Protein AF-A0A914ZJ56-F1 (afdb_monomer)

Sequence (76 aa):
CSFPNLLDAEAMRDIEASLDWLLSIQTVSGNFPAATDEIGYDRGEDELVHWCHGATGAVPLMIVAYLNFRNEKFLE

Mean predicted aligned error: 6.21 Å

pLDDT: mean 82.99, std 11.43, range [52.5, 96.0]

Solvent-accessible surface area (backbone atoms only — not comparable to full-atom values): 4880 Å² total; per-residue (Å²): 138,85,68,74,90,78,53,53,77,63,56,52,49,53,51,49,55,50,52,53,53,52,62,72,54,43,42,97,88,72,47,53,59,77,46,82,91,44,62,92,60,86,51,72,94,73,55,82,84,46,75,90,71,31,56,70,59,46,63,63,47,26,50,52,45,26,74,74,70,71,45,68,85,44,77,112

Organism: Parascaris univalens (NCBI:txid6257)

Structure (mmCIF, N/CA/C/O backbone):
data_AF-A0A914ZJ56-F1
#
_entry.id   AF-A0A914ZJ56-F1
#
loop_
_atom_site.group_PDB
_atom_site.id
_atom_site.type_symbol
_atom_site.label_atom_id
_atom_site.label_alt_id
_atom_site.label_comp_id
_atom_site.label_asym_id
_atom_site.label_entity_id
_atom_site.label_seq_id
_atom_site.pdbx_PDB_ins_code
_atom_site.Cartn_x
_atom_site.Cartn_y
_atom_site.Cartn_z
_atom_site.occupancy
_atom_site.B_iso_or_equiv
_atom_site.auth_seq_id
_atom_site.auth_comp_id
_atom_site.auth_asym_id
_atom_site.auth_atom_id
_atom_site.pdbx_PDB_model_num
ATOM 1 N N . CYS A 1 1 ? 17.494 2.269 -2.466 1.00 52.50 1 CYS A N 1
ATOM 2 C CA . CYS A 1 1 ? 17.896 1.830 -3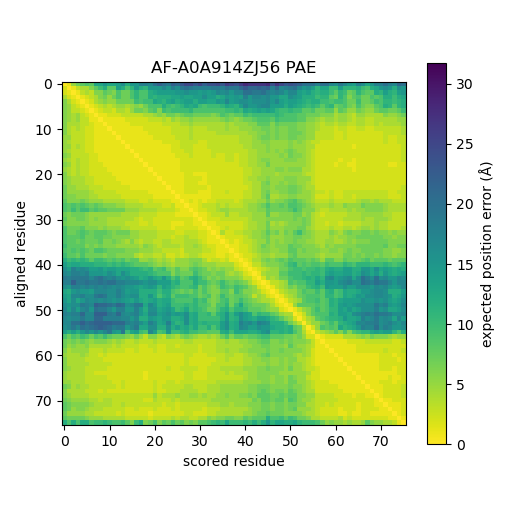.818 1.00 52.50 1 CYS A CA 1
ATOM 3 C C . CYS A 1 1 ? 16.750 1.032 -4.420 1.00 52.50 1 CYS A C 1
ATOM 5 O O . CYS A 1 1 ? 16.282 0.126 -3.745 1.00 52.50 1 CYS A O 1
ATOM 7 N N . SER A 1 2 ? 16.273 1.376 -5.617 1.00 62.12 2 SER A N 1
ATOM 8 C CA . SER A 1 2 ? 15.362 0.532 -6.403 1.00 62.12 2 SER A CA 1
ATOM 9 C C . SER A 1 2 ? 16.169 -0.216 -7.469 1.00 62.12 2 SER A C 1
ATOM 11 O O . SER A 1 2 ? 17.168 0.310 -7.960 1.00 62.12 2 SER A O 1
ATOM 13 N N . PHE A 1 3 ? 15.757 -1.439 -7.809 1.00 75.06 3 PHE A N 1
ATOM 14 C CA . PHE A 1 3 ? 16.432 -2.293 -8.797 1.00 75.06 3 PHE A CA 1
ATOM 15 C C . PHE A 1 3 ? 15.477 -2.662 -9.946 1.00 75.06 3 PHE A C 1
ATOM 17 O O . PHE A 1 3 ? 15.156 -3.835 -10.130 1.00 75.06 3 PHE A O 1
ATOM 24 N N . PRO A 1 4 ? 14.972 -1.674 -10.706 1.00 71.06 4 PRO A N 1
ATOM 25 C CA . PRO A 1 4 ? 13.938 -1.901 -11.722 1.00 71.06 4 PRO A CA 1
ATOM 26 C C . PRO A 1 4 ? 14.402 -2.834 -12.850 1.00 71.06 4 PRO A C 1
ATOM 28 O O . PRO A 1 4 ? 13.609 -3.525 -13.469 1.00 71.06 4 PRO A O 1
ATOM 31 N N . ASN A 1 5 ? 15.709 -2.900 -13.082 1.00 78.94 5 ASN A N 1
ATOM 32 C CA . ASN A 1 5 ? 16.370 -3.753 -14.063 1.00 78.94 5 ASN A CA 1
ATOM 33 C C . ASN A 1 5 ? 16.458 -5.240 -13.664 1.00 78.94 5 ASN A C 1
ATOM 35 O O . ASN A 1 5 ? 16.974 -6.033 -14.447 1.00 78.94 5 ASN A O 1
ATOM 39 N N . LEU A 1 6 ? 16.000 -5.613 -12.464 1.00 81.50 6 LEU A N 1
ATOM 40 C CA . LEU A 1 6 ? 15.867 -7.011 -12.035 1.00 81.50 6 LEU A CA 1
ATOM 41 C C . LEU A 1 6 ? 14.440 -7.552 -12.208 1.00 81.50 6 LEU A C 1
ATOM 43 O O . LEU A 1 6 ? 14.209 -8.727 -11.938 1.00 81.50 6 LEU A O 1
ATOM 47 N N . LEU A 1 7 ? 13.494 -6.709 -12.628 1.00 85.06 7 LEU A N 1
ATOM 48 C CA . LEU A 1 7 ? 12.093 -7.075 -12.800 1.00 85.06 7 LEU A CA 1
ATOM 49 C C . LEU A 1 7 ? 11.818 -7.351 -14.277 1.00 85.06 7 LEU A C 1
ATOM 51 O O . LEU A 1 7 ? 12.122 -6.526 -15.141 1.00 85.06 7 LEU A O 1
ATOM 55 N N . ASP A 1 8 ? 11.239 -8.512 -14.566 1.00 91.25 8 ASP A N 1
ATOM 56 C CA . ASP A 1 8 ? 10.682 -8.794 -15.881 1.00 91.25 8 ASP A CA 1
ATOM 57 C C . ASP A 1 8 ? 9.240 -8.269 -15.992 1.00 91.25 8 ASP A C 1
ATOM 59 O O . ASP A 1 8 ? 8.663 -7.704 -15.057 1.00 91.25 8 ASP A O 1
ATOM 63 N N . ALA A 1 9 ? 8.646 -8.421 -17.175 1.00 90.25 9 ALA A N 1
ATOM 64 C CA . 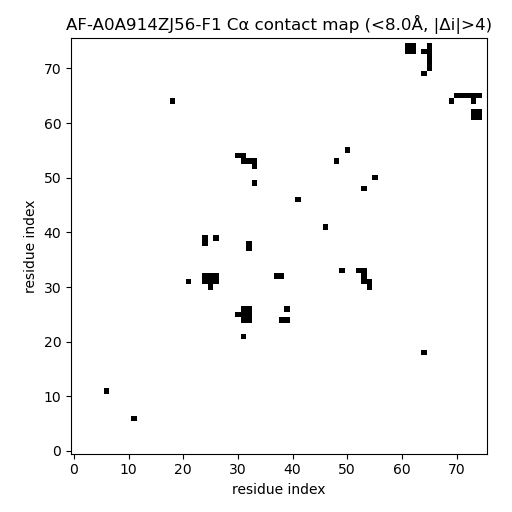ALA A 1 9 ? 7.295 -7.935 -17.424 1.00 90.25 9 ALA A CA 1
ATOM 65 C C . ALA A 1 9 ? 6.231 -8.647 -16.569 1.00 90.25 9 ALA A C 1
ATOM 67 O O . ALA A 1 9 ? 5.156 -8.087 -16.375 1.00 90.25 9 ALA A O 1
ATOM 68 N N . GLU A 1 10 ? 6.486 -9.875 -16.112 1.00 93.38 10 GLU A N 1
ATOM 69 C CA . GLU A 1 10 ? 5.568 -10.626 -15.253 1.00 93.38 10 GLU A CA 1
ATOM 70 C C . GLU A 1 10 ? 5.609 -10.093 -13.828 1.00 93.38 10 GLU A C 1
ATOM 72 O O . GLU A 1 10 ? 4.576 -9.656 -13.325 1.00 93.38 10 GLU A O 1
ATOM 77 N N . ALA A 1 11 ? 6.806 -9.951 -13.262 1.00 91.56 11 ALA A N 1
ATOM 78 C CA . ALA A 1 11 ? 7.006 -9.345 -11.955 1.00 91.56 11 ALA A CA 1
ATOM 79 C C . ALA A 1 11 ? 6.413 -7.928 -11.880 1.00 91.56 11 ALA A C 1
ATOM 81 O O . ALA A 1 11 ? 5.816 -7.557 -10.873 1.00 91.56 11 ALA A O 1
ATOM 82 N N . MET A 1 12 ? 6.518 -7.136 -12.954 1.00 91.19 12 MET A N 1
ATOM 83 C CA . MET A 1 12 ? 5.901 -5.805 -13.008 1.00 91.19 12 MET A CA 1
ATOM 84 C C . MET A 1 12 ? 4.368 -5.847 -12.928 1.00 91.19 12 MET A C 1
ATOM 86 O O . MET A 1 12 ? 3.782 -4.998 -12.257 1.00 91.19 12 MET A O 1
ATOM 90 N N . ARG A 1 13 ? 3.718 -6.826 -13.575 1.00 93.12 13 ARG A N 1
ATOM 91 C CA . ARG A 1 13 ? 2.257 -7.010 -13.488 1.00 93.12 13 ARG A CA 1
ATOM 92 C C . ARG A 1 13 ? 1.837 -7.481 -12.102 1.00 93.12 13 ARG A C 1
ATOM 94 O O . ARG A 1 13 ? 0.850 -6.980 -11.576 1.00 93.12 13 ARG A O 1
ATOM 101 N N . ASP A 1 14 ? 2.597 -8.393 -11.505 1.00 95.12 14 ASP A N 1
ATOM 102 C CA . ASP A 1 14 ? 2.314 -8.897 -10.160 1.00 95.12 14 ASP A CA 1
ATOM 103 C C . ASP A 1 14 ? 2.454 -7.795 -9.105 1.00 95.12 14 ASP A C 1
ATOM 105 O O . ASP A 1 14 ? 1.635 -7.698 -8.188 1.00 95.12 14 ASP A O 1
ATOM 109 N N . ILE A 1 15 ? 3.453 -6.919 -9.260 1.00 93.31 15 ILE A N 1
ATOM 110 C CA . ILE A 1 15 ? 3.611 -5.724 -8.425 1.00 93.31 15 ILE A CA 1
ATOM 111 C C . ILE A 1 15 ? 2.401 -4.802 -8.582 1.00 93.31 15 ILE A C 1
ATOM 113 O O . ILE A 1 15 ? 1.838 -4.387 -7.572 1.00 93.31 15 ILE A O 1
ATOM 117 N N . GLU A 1 16 ? 1.976 -4.493 -9.812 1.00 93.62 16 GLU A N 1
ATOM 118 C CA . GLU A 1 16 ? 0.812 -3.627 -10.032 1.00 93.62 16 GLU A CA 1
ATOM 119 C C . GLU A 1 16 ? -0.468 -4.226 -9.432 1.00 93.62 16 GLU A C 1
ATOM 121 O O . GLU A 1 16 ? -1.173 -3.539 -8.698 1.00 93.62 16 GLU A O 1
ATOM 126 N N . ALA A 1 17 ? -0.721 -5.519 -9.647 1.00 96.00 17 ALA A N 1
ATOM 127 C CA . ALA A 1 17 ? -1.871 -6.215 -9.072 1.00 96.00 17 ALA A CA 1
ATOM 128 C C . ALA A 1 17 ? -1.841 -6.231 -7.533 1.00 96.00 17 ALA A C 1
ATOM 130 O O . ALA A 1 17 ? -2.878 -6.085 -6.885 1.00 96.00 17 ALA A O 1
ATOM 131 N N . SER A 1 18 ? -0.654 -6.372 -6.936 1.00 94.88 18 SER A N 1
ATOM 132 C CA . SER A 1 18 ? -0.480 -6.321 -5.480 1.00 94.88 18 SER A CA 1
ATOM 133 C C . SER A 1 18 ? -0.755 -4.922 -4.923 1.00 94.88 18 SER A C 1
ATOM 135 O O . SER A 1 18 ? -1.372 -4.789 -3.867 1.00 94.88 18 SER A O 1
ATOM 137 N N . LEU A 1 19 ? -0.321 -3.875 -5.631 1.00 94.88 19 LEU A N 1
ATOM 138 C CA . LEU A 1 19 ? -0.599 -2.486 -5.265 1.00 94.88 19 LEU A CA 1
ATOM 139 C C . LEU A 1 19 ? -2.093 -2.160 -5.392 1.00 94.88 19 LEU A C 1
ATOM 141 O O . LEU A 1 19 ? -2.648 -1.508 -4.511 1.00 94.88 19 LEU A O 1
ATOM 145 N N . ASP A 1 20 ? -2.754 -2.663 -6.435 1.00 95.00 20 ASP A N 1
ATOM 146 C CA . ASP A 1 20 ? -4.200 -2.508 -6.622 1.00 95.00 20 ASP A CA 1
ATOM 147 C C . ASP A 1 20 ? -4.995 -3.203 -5.518 1.00 95.00 20 ASP A C 1
ATOM 149 O O . ASP A 1 20 ? -5.954 -2.644 -4.984 1.00 95.00 20 ASP A O 1
ATOM 153 N N . TRP A 1 21 ? -4.566 -4.400 -5.115 1.00 94.56 21 TRP A N 1
ATOM 154 C CA . TRP A 1 21 ? -5.153 -5.078 -3.968 1.00 94.56 21 TRP A CA 1
ATOM 155 C C . TRP A 1 21 ? -4.944 -4.290 -2.669 1.00 94.56 21 TRP A C 1
ATOM 157 O O . TRP A 1 21 ? -5.896 -4.142 -1.903 1.00 94.56 21 TRP A O 1
ATOM 167 N N . LEU A 1 22 ? -3.752 -3.725 -2.439 1.00 92.19 22 LEU A N 1
ATOM 168 C CA . LEU A 1 22 ? -3.500 -2.869 -1.276 1.00 92.19 22 LEU A CA 1
ATOM 169 C C . LEU A 1 22 ? -4.464 -1.678 -1.241 1.00 92.19 22 LEU A C 1
ATOM 171 O O . LEU A 1 22 ? -5.115 -1.469 -0.222 1.00 92.19 22 LEU A O 1
ATOM 175 N N . LEU A 1 23 ? -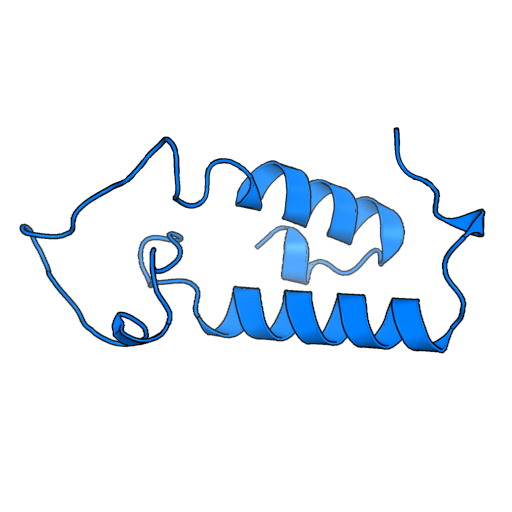4.615 -0.944 -2.347 1.00 92.50 23 LEU A N 1
ATOM 176 C CA . LEU A 1 23 ? -5.577 0.162 -2.436 1.00 92.50 23 LEU A CA 1
ATOM 177 C C . LEU A 1 23 ? -7.014 -0.301 -2.156 1.00 92.50 23 LEU A C 1
ATOM 179 O O . LEU A 1 23 ? -7.767 0.396 -1.483 1.00 92.50 23 LEU A O 1
ATOM 183 N N . SER A 1 24 ? -7.389 -1.504 -2.602 1.00 92.56 24 SER A N 1
ATOM 184 C CA . SER A 1 24 ? -8.739 -2.040 -2.375 1.00 92.56 24 SER A CA 1
ATOM 185 C C . SER A 1 24 ? -9.074 -2.323 -0.905 1.00 92.56 24 SER A C 1
ATOM 187 O O . SER A 1 24 ? -10.253 -2.390 -0.558 1.00 92.56 24 SER A O 1
ATOM 189 N N . ILE A 1 25 ? -8.062 -2.493 -0.046 1.00 90.75 25 ILE A N 1
ATOM 190 C CA . ILE A 1 25 ? -8.235 -2.754 1.391 1.00 90.75 25 ILE A CA 1
ATOM 191 C C . ILE A 1 25 ? -7.970 -1.518 2.257 1.00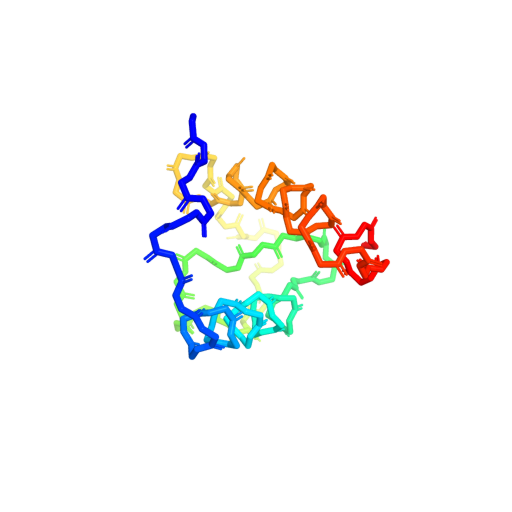 90.75 25 ILE A C 1
ATOM 193 O O . ILE A 1 25 ? -7.996 -1.623 3.484 1.00 90.75 25 ILE A O 1
ATOM 197 N N . GLN A 1 26 ? -7.701 -0.363 1.642 1.00 88.50 26 GLN A N 1
ATOM 198 C CA . GLN A 1 26 ? -7.542 0.891 2.362 1.00 88.50 26 GLN A CA 1
ATOM 199 C C . GLN A 1 26 ? -8.851 1.243 3.080 1.00 88.50 26 GLN A C 1
ATOM 201 O O . GLN A 1 26 ? -9.943 1.189 2.510 1.00 88.50 26 GLN A O 1
ATOM 206 N N . THR A 1 27 ? -8.750 1.585 4.360 1.00 85.38 27 THR A N 1
ATOM 207 C CA . THR A 1 27 ? -9.898 1.983 5.172 1.00 85.38 27 THR A CA 1
ATOM 208 C C . THR A 1 27 ? -10.395 3.364 4.750 1.00 85.38 27 THR A C 1
ATOM 210 O O . THR A 1 27 ? -9.676 4.158 4.143 1.00 85.38 27 THR A O 1
ATOM 213 N N . VAL A 1 28 ? -11.618 3.715 5.151 1.00 84.06 28 VAL A N 1
ATOM 214 C CA . VAL A 1 28 ? -12.188 5.055 4.908 1.00 84.06 28 VAL A CA 1
ATOM 215 C C . VAL A 1 28 ? -11.381 6.191 5.548 1.00 84.06 28 VAL A C 1
ATOM 217 O O . VAL A 1 28 ? -11.476 7.334 5.110 1.00 84.06 28 VAL A O 1
ATOM 220 N N . SER A 1 29 ? -10.585 5.891 6.580 1.00 81.19 29 SER A N 1
ATOM 221 C CA . SER A 1 29 ? -9.664 6.837 7.219 1.00 81.19 29 SER A CA 1
ATOM 222 C C . SER A 1 29 ? -8.318 6.956 6.490 1.00 81.19 29 SER A C 1
ATOM 224 O O . SER A 1 29 ? -7.466 7.736 6.914 1.00 81.19 29 SER A O 1
ATOM 226 N N . GLY A 1 30 ? -8.117 6.205 5.402 1.00 83.19 30 GLY A N 1
ATOM 227 C CA . GLY A 1 30 ? -6.884 6.171 4.618 1.00 83.19 30 GLY A CA 1
ATOM 228 C C . GLY A 1 30 ? -5.809 5.232 5.176 1.00 83.19 30 GLY A C 1
ATOM 229 O O . GLY A 1 30 ? -4.693 5.214 4.653 1.00 83.19 30 GLY A O 1
ATOM 230 N N . ASN A 1 31 ? -6.119 4.467 6.227 1.00 82.88 31 ASN A N 1
ATOM 231 C CA . ASN A 1 31 ? -5.201 3.515 6.848 1.00 82.88 31 ASN A CA 1
ATOM 232 C C . ASN A 1 31 ? -5.275 2.137 6.166 1.00 82.88 31 ASN A C 1
ATOM 234 O O . ASN A 1 31 ? -6.136 1.889 5.328 1.00 82.88 31 ASN A O 1
ATOM 238 N N . PHE A 1 32 ? -4.374 1.227 6.530 1.00 85.38 32 PHE A N 1
ATOM 239 C CA . PHE A 1 32 ? -4.373 -0.152 6.040 1.00 85.38 32 PHE A CA 1
ATOM 240 C C . PHE A 1 32 ? -4.470 -1.128 7.222 1.00 85.38 32 PHE A C 1
ATOM 242 O O . PHE A 1 32 ? -3.821 -0.881 8.246 1.00 85.38 32 PHE A O 1
ATOM 249 N N . PRO A 1 33 ? -5.228 -2.235 7.093 1.00 83.12 33 PRO A N 1
ATOM 250 C CA . PRO A 1 33 ? -5.311 -3.271 8.120 1.00 83.12 33 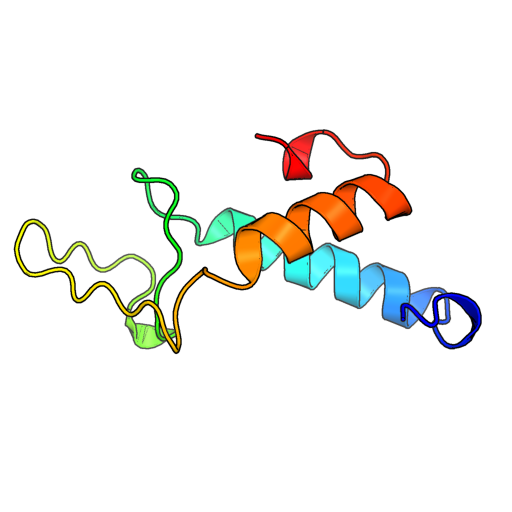PRO A CA 1
ATOM 251 C C . PRO A 1 33 ? -3.930 -3.829 8.480 1.00 83.12 33 PRO A C 1
ATOM 253 O O . PRO A 1 33 ? -3.091 -4.040 7.602 1.00 83.12 33 PRO A O 1
ATOM 256 N N . ALA A 1 34 ? -3.692 -4.100 9.766 1.00 80.00 34 ALA A N 1
ATOM 257 C CA . ALA A 1 34 ? -2.412 -4.645 10.223 1.00 80.00 34 ALA A CA 1
ATOM 258 C C . ALA A 1 34 ? -2.270 -6.144 9.903 1.00 80.00 34 ALA A C 1
ATOM 260 O O . ALA A 1 34 ? -1.154 -6.656 9.796 1.00 80.00 34 ALA A O 1
ATOM 261 N N . ALA A 1 35 ? -3.395 -6.841 9.730 1.00 81.50 35 ALA A N 1
ATOM 262 C CA . ALA A 1 35 ? -3.452 -8.236 9.323 1.00 81.50 35 ALA A CA 1
ATOM 263 C C . ALA A 1 35 ? -4.630 -8.503 8.369 1.00 81.50 35 ALA A C 1
ATOM 265 O O . ALA A 1 35 ? -5.595 -7.744 8.294 1.00 81.50 35 ALA A O 1
ATOM 266 N N . THR A 1 36 ? -4.537 -9.591 7.600 1.00 84.19 36 THR A N 1
ATOM 267 C CA . THR A 1 36 ? -5.530 -9.924 6.557 1.00 84.19 36 THR A CA 1
ATOM 268 C C . THR A 1 36 ? -6.897 -10.324 7.113 1.00 84.19 36 THR A C 1
ATOM 270 O O . THR A 1 36 ? -7.909 -10.111 6.453 1.00 84.19 36 THR A O 1
ATOM 273 N N . ASP A 1 37 ? -6.947 -10.864 8.327 1.00 85.56 37 ASP A N 1
ATOM 274 C CA . ASP A 1 37 ? -8.176 -11.186 9.056 1.00 85.56 37 ASP A CA 1
ATOM 275 C C . ASP A 1 37 ? -8.878 -9.946 9.633 1.00 85.56 37 ASP A C 1
ATOM 277 O O . ASP A 1 37 ? -10.029 -10.032 10.058 1.00 85.56 37 ASP A O 1
ATOM 281 N N . GLU A 1 38 ? -8.222 -8.784 9.601 1.00 81.81 38 GLU A N 1
ATOM 282 C CA . GLU A 1 38 ? -8.791 -7.495 10.007 1.00 81.81 38 GLU A CA 1
ATOM 283 C C . GLU A 1 38 ? -9.405 -6.720 8.826 1.00 81.81 38 GLU A C 1
ATOM 285 O O . GLU A 1 38 ? -10.017 -5.670 9.024 1.00 81.81 38 GLU A O 1
ATOM 290 N N . ILE A 1 39 ? -9.281 -7.225 7.590 1.00 85.88 39 ILE A N 1
ATOM 291 C CA . ILE A 1 39 ? -9.852 -6.579 6.401 1.00 85.88 39 ILE A CA 1
ATOM 292 C C . ILE A 1 39 ? -11.381 -6.530 6.520 1.00 85.88 39 ILE A C 1
ATOM 294 O O . ILE A 1 39 ? -12.050 -7.555 6.646 1.00 85.88 39 ILE A O 1
ATOM 298 N N . GLY A 1 40 ? -11.938 -5.319 6.433 1.00 81.88 40 GLY A N 1
ATOM 299 C CA . GLY A 1 40 ? -13.380 -5.076 6.518 1.00 81.88 40 GLY A CA 1
ATOM 300 C C . GLY A 1 40 ? -13.947 -5.095 7.941 1.00 81.88 40 GLY A C 1
ATOM 301 O O . GLY A 1 40 ? -15.161 -4.962 8.099 1.00 81.88 40 GLY A O 1
ATOM 302 N N . TYR A 1 41 ? -13.103 -5.244 8.966 1.00 80.75 41 TYR A N 1
ATOM 303 C CA . TYR A 1 41 ? -13.525 -5.189 10.362 1.00 80.75 41 TYR A CA 1
ATOM 304 C C . TYR A 1 41 ? -13.384 -3.761 10.902 1.00 80.75 41 TYR A C 1
ATOM 306 O O . TYR A 1 41 ? -12.276 -3.279 11.117 1.00 80.75 41 TYR A O 1
ATOM 314 N N . ASP A 1 42 ? -14.508 -3.082 11.137 1.00 74.56 42 ASP A N 1
ATOM 315 C CA . ASP A 1 42 ? -14.512 -1.750 11.748 1.00 74.56 42 ASP A CA 1
ATOM 316 C C . ASP A 1 42 ? -14.370 -1.878 13.272 1.00 74.56 42 ASP A C 1
ATOM 318 O O . ASP A 1 42 ? -15.265 -2.383 13.956 1.00 74.56 42 ASP A O 1
ATOM 322 N N . ARG A 1 43 ? -13.212 -1.465 13.800 1.00 72.56 43 ARG A N 1
ATOM 323 C CA . ARG A 1 43 ? -12.938 -1.436 15.246 1.00 72.56 43 ARG A CA 1
ATOM 324 C C . ARG A 1 43 ? -13.320 -0.101 15.893 1.00 72.56 43 ARG A C 1
ATOM 326 O O . ARG A 1 43 ? -13.207 0.018 17.111 1.00 72.56 43 ARG A O 1
ATOM 333 N N . GLY A 1 44 ? -13.801 0.879 15.123 1.00 74.88 44 GLY A N 1
ATOM 334 C CA . GLY A 1 44 ? -14.190 2.193 15.623 1.00 74.88 44 GLY A CA 1
ATOM 335 C C . GLY A 1 44 ? -13.087 2.851 16.456 1.00 74.88 44 GLY A C 1
ATOM 336 O O . GLY A 1 44 ? -11.943 2.970 16.026 1.00 74.88 44 GLY A O 1
ATOM 337 N N . GLU A 1 45 ? -13.430 3.272 17.674 1.00 71.12 45 GLU A N 1
ATOM 338 C CA . GLU A 1 45 ? -12.495 3.932 18.599 1.00 71.12 45 GLU A CA 1
ATOM 339 C C . GLU A 1 45 ? -11.446 2.978 19.207 1.00 71.12 45 GLU A C 1
ATOM 341 O O . GLU A 1 45 ? -10.433 3.443 19.728 1.00 71.12 45 GLU A O 1
ATOM 346 N N . ASP A 1 46 ? -11.648 1.660 19.096 1.00 69.12 46 ASP A N 1
ATOM 347 C CA . ASP A 1 46 ? -10.737 0.623 19.599 1.00 69.12 46 ASP A CA 1
ATOM 348 C C . ASP A 1 46 ? -9.725 0.156 18.529 1.00 69.12 46 ASP A C 1
ATOM 350 O O . ASP A 1 46 ? -9.076 -0.888 18.673 1.00 69.12 46 ASP A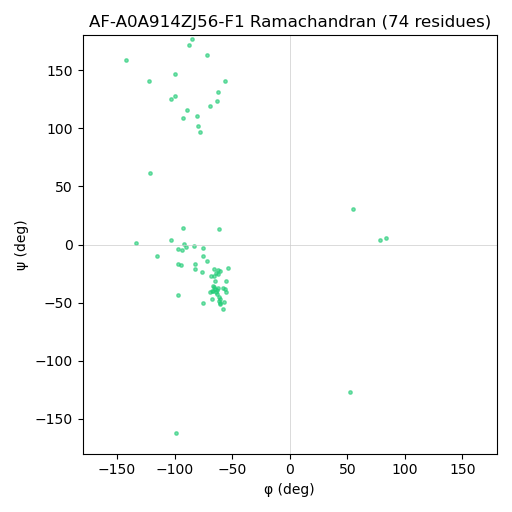 O 1
ATOM 354 N N . GLU A 1 47 ? -9.581 0.896 17.423 1.00 73.19 47 GLU A N 1
ATOM 355 C CA . GLU A 1 47 ? -8.644 0.537 16.362 1.00 73.19 47 GLU A CA 1
ATOM 356 C C . GLU A 1 47 ? -7.184 0.695 16.811 1.00 73.19 47 GLU A C 1
ATOM 3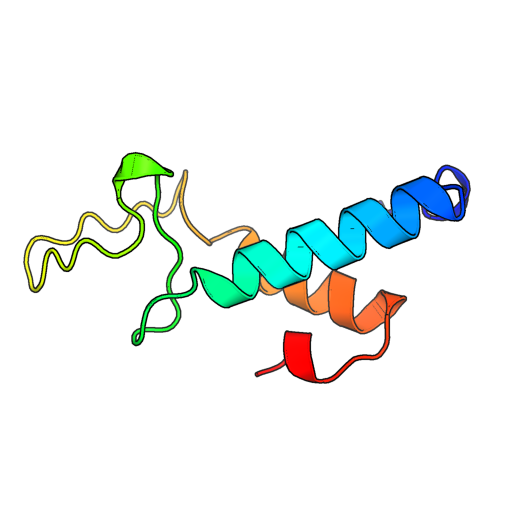58 O O . GLU A 1 47 ? -6.688 1.772 17.156 1.00 73.19 47 GLU A O 1
ATOM 363 N N . LEU A 1 48 ? -6.463 -0.425 16.789 1.00 69.50 48 LEU A N 1
ATOM 364 C CA . LEU A 1 48 ? -5.067 -0.490 17.187 1.00 69.50 48 LEU A CA 1
ATOM 365 C C . LEU A 1 48 ? -4.163 0.060 16.075 1.00 69.50 48 LEU A C 1
ATOM 367 O O . LEU A 1 48 ? -3.785 -0.646 15.142 1.00 69.50 48 LEU A O 1
ATOM 371 N N . VAL A 1 49 ? -3.773 1.329 16.194 1.00 67.06 49 VAL A N 1
ATOM 372 C CA . VAL A 1 49 ? -2.874 1.977 15.228 1.00 67.06 49 VAL A CA 1
ATOM 373 C C . VAL A 1 49 ? -1.419 1.591 15.505 1.00 67.06 49 VAL A C 1
ATOM 375 O O . VAL A 1 49 ? -0.755 2.124 16.400 1.00 67.06 49 VAL A O 1
ATOM 378 N N . HIS A 1 50 ? -0.888 0.666 14.708 1.00 64.50 50 HIS A N 1
ATOM 379 C CA . HIS A 1 50 ? 0.520 0.281 14.759 1.00 64.50 50 HIS A CA 1
ATOM 380 C C . HIS A 1 50 ? 1.385 1.143 13.834 1.00 64.50 50 HIS A C 1
ATOM 382 O O . HIS A 1 50 ? 1.309 1.045 12.617 1.00 64.50 50 HIS A O 1
ATOM 388 N N . TRP A 1 51 ? 2.308 1.918 14.402 1.00 59.34 51 TRP A N 1
ATOM 389 C CA . TRP A 1 51 ? 3.267 2.717 13.623 1.00 59.34 51 TRP A CA 1
ATOM 390 C C . TRP A 1 51 ? 4.492 1.923 13.144 1.00 59.34 51 TRP A C 1
ATOM 392 O O . TRP A 1 51 ? 5.163 2.332 12.200 1.00 59.34 51 TRP A O 1
ATOM 402 N N . CYS A 1 52 ? 4.795 0.799 13.799 1.00 56.12 52 CYS A N 1
ATOM 403 C CA . CYS A 1 52 ? 5.960 -0.057 13.537 1.00 56.12 52 CYS A CA 1
ATOM 404 C C . CYS A 1 52 ? 5.657 -1.268 12.635 1.00 56.12 52 CYS A C 1
ATOM 406 O O . CYS A 1 52 ? 6.587 -1.857 12.093 1.00 56.12 52 CYS A O 1
ATOM 408 N N . HIS A 1 53 ? 4.380 -1.624 12.465 1.00 56.66 53 HIS A N 1
ATOM 409 C CA . HIS A 1 53 ? 3.921 -2.737 11.614 1.00 56.66 53 HIS A CA 1
ATOM 410 C C . HIS A 1 53 ? 2.733 -2.341 10.719 1.00 56.66 53 HIS A C 1
ATOM 412 O O . HIS A 1 53 ? 2.209 -3.183 9.999 1.00 56.66 53 HIS A O 1
ATOM 418 N N . GLY A 1 54 ? 2.286 -1.083 10.790 1.00 55.78 54 GLY A N 1
ATOM 419 C CA . GLY A 1 54 ? 1.242 -0.532 9.929 1.00 55.78 54 GLY A CA 1
ATOM 420 C C . GLY A 1 54 ? 1.809 0.277 8.764 1.00 55.78 54 GLY A C 1
ATOM 421 O O . GLY A 1 54 ? 2.985 0.181 8.414 1.00 55.78 54 GLY A O 1
ATOM 422 N N . ALA A 1 55 ? 0.946 1.104 8.177 1.00 61.12 55 ALA A N 1
ATOM 423 C CA . ALA A 1 55 ? 1.109 1.821 6.913 1.00 61.12 55 ALA A CA 1
ATOM 424 C C . ALA A 1 55 ? 2.276 2.834 6.805 1.00 61.12 55 ALA A C 1
ATOM 426 O O . ALA A 1 55 ? 2.324 3.606 5.849 1.00 61.12 55 ALA A O 1
ATOM 427 N N . THR A 1 56 ? 3.257 2.857 7.713 1.00 64.56 56 THR A N 1
ATOM 428 C CA . THR A 1 56 ? 4.436 3.746 7.625 1.00 64.56 56 THR A CA 1
ATOM 429 C C . THR A 1 56 ? 5.197 3.576 6.309 1.00 64.56 56 THR A C 1
ATOM 431 O O . THR A 1 56 ? 5.755 4.540 5.788 1.00 64.56 56 THR A O 1
ATOM 434 N N . GLY A 1 57 ? 5.191 2.365 5.744 1.00 77.69 57 GLY A N 1
ATOM 435 C CA . GLY A 1 57 ? 5.725 2.093 4.410 1.00 77.69 57 GLY A CA 1
ATOM 436 C C . GLY A 1 57 ? 4.767 2.415 3.258 1.00 77.69 57 GLY A C 1
ATOM 437 O O . GLY A 1 57 ? 5.233 2.541 2.132 1.00 77.69 57 GLY A O 1
ATOM 438 N N . ALA A 1 58 ? 3.463 2.573 3.504 1.00 85.44 58 ALA A N 1
ATOM 439 C CA . ALA A 1 58 ? 2.452 2.708 2.456 1.00 85.44 58 ALA A CA 1
ATOM 440 C C . ALA A 1 58 ? 2.595 4.025 1.686 1.00 85.44 58 ALA A C 1
ATOM 442 O O . ALA A 1 58 ? 2.653 4.008 0.465 1.00 85.44 58 ALA A O 1
ATOM 443 N N . VAL A 1 59 ? 2.761 5.159 2.374 1.00 87.50 59 VAL A N 1
ATOM 444 C CA . VAL A 1 59 ? 2.969 6.459 1.707 1.00 87.50 59 VAL A CA 1
ATOM 445 C C . VAL A 1 59 ? 4.204 6.450 0.789 1.00 87.50 59 VAL A C 1
ATOM 447 O O . VAL A 1 59 ? 4.060 6.733 -0.402 1.00 87.50 59 VAL A O 1
ATOM 450 N N . PRO A 1 60 ? 5.423 6.103 1.259 1.00 89.44 60 PRO A N 1
ATOM 451 C CA . PRO A 1 60 ? 6.577 6.039 0.365 1.00 89.44 60 PRO A CA 1
ATOM 452 C C . PRO A 1 60 ? 6.444 4.943 -0.704 1.00 89.44 60 PRO A C 1
ATOM 454 O O . PRO A 1 60 ? 6.944 5.137 -1.812 1.00 89.44 60 PRO A O 1
ATOM 457 N N . LEU A 1 61 ? 5.758 3.828 -0.419 1.00 90.94 61 LEU A N 1
ATOM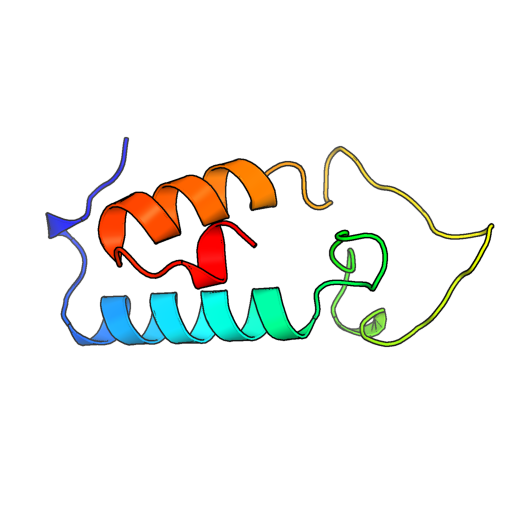 458 C CA . LEU A 1 61 ? 5.449 2.792 -1.410 1.00 90.94 61 LEU A CA 1
ATOM 459 C C . LEU A 1 61 ? 4.598 3.353 -2.553 1.00 90.94 61 LEU A C 1
ATOM 461 O O . LEU A 1 61 ? 4.979 3.195 -3.710 1.00 90.94 61 LEU A O 1
ATOM 465 N N . MET A 1 62 ? 3.502 4.049 -2.241 1.00 92.38 62 MET A N 1
ATOM 466 C CA . MET A 1 62 ? 2.595 4.615 -3.242 1.00 92.38 62 MET A CA 1
ATOM 467 C C . MET A 1 62 ? 3.262 5.738 -4.049 1.00 92.38 62 MET A C 1
ATOM 469 O O . MET A 1 62 ? 3.124 5.790 -5.270 1.00 92.38 62 MET A O 1
ATOM 473 N N . ILE A 1 63 ? 4.124 6.550 -3.426 1.00 92.00 63 ILE A N 1
ATOM 474 C CA . ILE A 1 63 ? 4.960 7.520 -4.155 1.00 92.00 63 ILE A CA 1
ATOM 475 C C . ILE A 1 63 ? 5.876 6.805 -5.160 1.00 92.00 63 ILE A C 1
ATOM 477 O O . ILE A 1 63 ? 5.962 7.209 -6.321 1.00 92.00 63 ILE A O 1
ATOM 481 N N . VAL A 1 64 ? 6.566 5.735 -4.752 1.00 91.94 64 VAL A N 1
ATOM 482 C CA . VAL A 1 64 ? 7.430 4.964 -5.663 1.00 91.94 64 VAL A CA 1
ATOM 483 C C . VAL A 1 64 ? 6.607 4.269 -6.752 1.00 91.94 64 VAL A C 1
ATOM 485 O O . VAL A 1 64 ? 7.056 4.223 -7.900 1.00 91.94 64 VAL A O 1
ATOM 488 N N . ALA A 1 65 ? 5.404 3.785 -6.440 1.00 92.69 65 ALA A N 1
ATOM 489 C CA . ALA A 1 65 ? 4.477 3.222 -7.416 1.00 92.69 65 ALA A CA 1
ATOM 490 C C . ALA A 1 65 ? 4.083 4.265 -8.471 1.00 92.69 65 ALA A C 1
ATOM 492 O O . ALA A 1 65 ? 4.297 4.035 -9.661 1.00 92.69 65 ALA A O 1
ATOM 493 N N . TYR A 1 66 ? 3.642 5.459 -8.062 1.00 93.88 66 TYR A N 1
ATOM 494 C CA . TYR A 1 66 ? 3.380 6.569 -8.982 1.00 93.88 66 TYR A CA 1
ATOM 495 C C . TYR A 1 66 ? 4.608 6.904 -9.836 1.00 93.88 66 TYR A C 1
ATOM 497 O O . TYR A 1 66 ? 4.506 7.135 -11.045 1.00 93.88 66 TYR A O 1
ATOM 505 N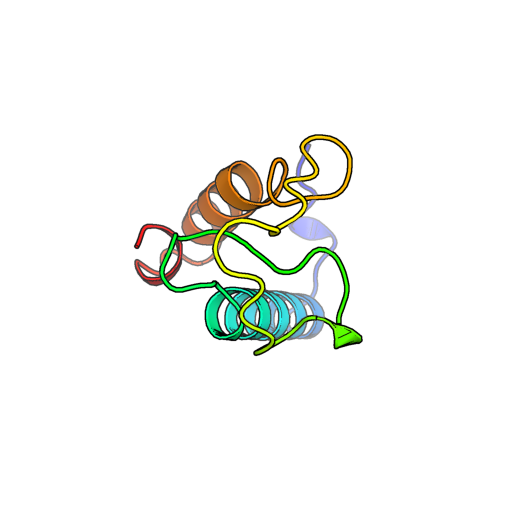 N . LEU A 1 67 ? 5.802 6.893 -9.235 1.00 92.06 67 LEU A N 1
ATOM 506 C CA . LEU A 1 67 ? 7.023 7.216 -9.959 1.00 92.06 67 LEU A CA 1
ATOM 507 C C . LEU A 1 67 ? 7.378 6.207 -11.066 1.00 92.06 67 LEU A C 1
ATOM 509 O O . LEU A 1 67 ? 8.032 6.601 -12.033 1.00 92.06 67 LEU A O 1
ATOM 513 N N . ASN A 1 68 ? 6.951 4.947 -10.941 1.00 90.25 68 ASN A N 1
ATOM 514 C CA . ASN A 1 68 ? 7.223 3.890 -11.919 1.00 90.25 68 ASN A CA 1
ATOM 515 C C . ASN A 1 68 ? 6.066 3.678 -12.905 1.00 90.25 68 ASN A C 1
ATOM 517 O O . ASN A 1 68 ? 6.306 3.566 -14.103 1.00 90.25 68 ASN A O 1
ATOM 521 N N . PHE A 1 69 ? 4.825 3.657 -12.417 1.00 90.88 69 PHE A N 1
ATOM 522 C CA . PHE A 1 69 ? 3.635 3.347 -13.214 1.00 90.88 69 PHE A CA 1
ATOM 523 C C . PHE A 1 69 ? 2.933 4.589 -13.777 1.00 90.88 69 PHE A C 1
ATOM 525 O O . PHE A 1 69 ? 2.148 4.465 -14.712 1.00 90.88 69 PHE A O 1
ATOM 532 N N . ARG A 1 70 ? 3.212 5.788 -13.238 1.00 93.19 70 ARG A N 1
ATOM 533 C CA . ARG A 1 70 ? 2.594 7.069 -13.649 1.00 93.19 70 ARG A CA 1
ATOM 534 C C . ARG A 1 70 ? 1.060 7.064 -13.597 1.00 93.19 70 ARG A C 1
ATOM 536 O O . ARG A 1 70 ? 0.421 7.762 -14.377 1.00 93.19 70 ARG A O 1
ATOM 543 N N . ASN A 1 71 ? 0.481 6.289 -12.683 1.00 92.81 71 ASN A N 1
ATOM 544 C CA . ASN A 1 71 ? -0.963 6.196 -12.494 1.00 92.81 71 ASN A CA 1
ATOM 545 C C . ASN A 1 71 ? -1.398 7.005 -11.263 1.00 92.81 71 ASN A C 1
ATOM 547 O O . ASN A 1 71 ? -0.871 6.784 -10.173 1.00 92.81 71 ASN A O 1
ATOM 551 N N . GLU A 1 72 ? -2.348 7.926 -11.444 1.00 93.94 72 GLU A N 1
ATOM 552 C CA . GLU A 1 72 ? -2.841 8.834 -10.397 1.00 93.94 72 GLU A CA 1
ATOM 553 C C . GLU A 1 72 ? -3.503 8.102 -9.226 1.00 93.94 72 GLU A C 1
ATOM 555 O O . GLU A 1 72 ? -3.440 8.613 -8.115 1.00 93.94 72 GLU A O 1
ATOM 560 N N . LYS A 1 73 ? -3.985 6.862 -9.420 1.00 93.00 73 LYS A N 1
ATOM 561 C CA . LYS A 1 73 ? -4.546 6.015 -8.346 1.00 93.00 73 LYS A CA 1
ATOM 562 C C . LYS A 1 73 ? -3.613 5.819 -7.141 1.00 93.00 73 LYS A C 1
ATOM 564 O O . LYS A 1 73 ? -4.061 5.431 -6.076 1.00 93.00 73 LYS A O 1
ATOM 569 N N . PHE A 1 74 ? -2.307 6.042 -7.315 1.00 91.81 74 PHE A N 1
ATOM 570 C CA . PHE A 1 74 ? -1.304 5.945 -6.249 1.00 91.81 74 PHE A CA 1
ATOM 571 C C . PHE A 1 74 ? -1.038 7.278 -5.516 1.00 91.81 74 PHE A C 1
ATOM 573 O O . PHE A 1 74 ? -0.156 7.336 -4.662 1.00 91.81 74 PHE A O 1
ATOM 580 N N . LEU A 1 75 ? -1.719 8.366 -5.882 1.00 89.31 75 LEU A N 1
ATOM 581 C CA . LEU A 1 75 ? -1.621 9.682 -5.233 1.00 89.31 75 LEU A CA 1
ATOM 582 C C . LEU A 1 75 ? -2.922 10.122 -4.552 1.00 89.31 75 LEU A C 1
ATOM 584 O O . LEU A 1 75 ? -2.913 11.139 -3.855 1.00 89.31 75 LEU A O 1
ATOM 588 N N . GLU A 1 76 ? -4.006 9.394 -4.799 1.00 78.38 76 GLU A N 1
ATOM 589 C CA . GLU A 1 76 ? -5.317 9.571 -4.169 1.00 78.38 76 GLU A CA 1
ATOM 590 C C . GLU A 1 76 ? -5.367 8.869 -2.805 1.00 78.38 76 GLU A C 1
ATOM 592 O O . GLU A 1 76 ? -6.006 9.444 -1.894 1.00 78.38 76 GLU A O 1
#

Foldseek 3Di:
DDDVVVDDPVNVVVLVVVLVVQLVQQDPVRWHDLDPVCRPPDPDPNDDDDPPRTCVVLLVSLVVVCVVVVDCSSVD

Secondary structure (DSSP, 8-state):
---GGG--HHHHHHHHHHHHHHHHT--TTS---SSGGGTT---GGG----TTTSGGGHHHHHHHHHHHH--GGGT-

InterPro domains:
  IPR007822 Lanthionine synthetase C-like [PF05147] (8-76)
  IPR012341 Six-hairpin glycosidase-like superfamily [G3DSA:1.50.10.10] (1-76)

Radius of gyration: 13.97 Å; Cα contacts (8 Å, |Δi|>4): 36; chains: 1; bounding box: 32×21×37 Å